Protein AF-A0AAD7KDV5-F1 (afdb_monomer_lite)

Organism: NCBI:txid230809

pLDDT: mean 70.4, std 17.59, range [39.16, 98.12]

Foldseek 3Di:
DDPVVVVVVDDDDDDDDDDDDDDDDDDDDDDDDDDDDDDDDDDDDPDDPDDDDDDDPVPDDDPDDDDDDDDDDDDDDPDPDPVVVVVVVVPPDDADAPPVGHGDDDCVRVVNPVVVPDPPPPPPPPVVVVVVVVVVVVVVVVVVCVVVVVVVVVVVVVVVVVVVVVVVVVVVVD

InterPro domains:
  IPR013885 Protein of unknown function DUF1764, eukaryotic [PF08576] (26-124)
  IPR013885 Protein of unknown function DUF1764, eukaryotic [PTHR34066] (2-124)

Secondary structure (DSSP, 8-state):
--THHHHHH-PPP---------------------------------PPPPPP----GGGSPPP-PPPPPP----------HHHHHHHGGGT-SPPPBPTT--B---HHHHT--TT-S-----HHHHHHHHHHHHHHHHHHHHHHHHHHHHHHHHHHHHHHHHHHHHHHHHHTT-

Structure (mmCIF, N/CA/C/O backbone):
data_AF-A0AAD7KDV5-F1
#
_entry.id   AF-A0AAD7KDV5-F1
#
loop_
_atom_site.group_PDB
_atom_site.id
_atom_site.type_symbol
_atom_site.label_atom_id
_atom_site.label_alt_id
_atom_site.label_comp_id
_atom_site.label_asym_id
_atom_site.label_entity_id
_atom_site.label_seq_id
_atom_site.pdbx_PDB_ins_code
_atom_site.Cartn_x
_atom_site.Cartn_y
_atom_site.Cartn_z
_atom_site.occupancy
_atom_site.B_iso_or_equiv
_atom_site.auth_seq_id
_atom_site.auth_comp_id
_atom_site.auth_asym_id
_atom_site.auth_atom_id
_atom_site.pdbx_PDB_model_num
ATOM 1 N N . MET A 1 1 ? 52.406 -28.914 -7.020 1.00 49.47 1 MET A N 1
ATOM 2 C CA . MET A 1 1 ? 50.990 -29.250 -6.766 1.00 49.47 1 MET A CA 1
ATOM 3 C C . MET A 1 1 ? 50.338 -28.005 -6.204 1.00 49.47 1 MET A C 1
ATOM 5 O O . MET A 1 1 ? 50.910 -27.404 -5.304 1.00 49.47 1 MET A O 1
ATOM 9 N N . SER A 1 2 ? 49.278 -27.546 -6.858 1.00 70.88 2 SER A N 1
ATOM 10 C CA . SER A 1 2 ? 48.773 -26.171 -6.791 1.00 70.88 2 SER A CA 1
ATOM 11 C C . SER A 1 2 ? 47.667 -26.034 -5.744 1.00 70.88 2 SER A C 1
ATOM 13 O O . SER A 1 2 ? 46.819 -26.910 -5.635 1.00 70.88 2 SER A O 1
ATOM 15 N N . GLU A 1 3 ? 47.639 -24.897 -5.052 1.00 73.19 3 GLU A N 1
ATOM 16 C CA . GLU A 1 3 ? 46.651 -24.441 -4.050 1.00 73.19 3 GLU A CA 1
ATOM 17 C C . GLU A 1 3 ? 45.168 -24.671 -4.418 1.00 73.19 3 GLU A C 1
ATOM 19 O O . GLU A 1 3 ? 44.312 -24.814 -3.550 1.00 73.19 3 GLU A O 1
ATOM 24 N N . ILE A 1 4 ? 44.868 -24.776 -5.714 1.00 76.75 4 ILE A N 1
ATOM 25 C CA . ILE A 1 4 ? 43.526 -24.990 -6.267 1.00 76.75 4 ILE A CA 1
ATOM 26 C C . ILE A 1 4 ? 42.909 -26.329 -5.830 1.00 76.75 4 ILE A C 1
ATOM 28 O O . ILE A 1 4 ? 41.696 -26.387 -5.627 1.00 76.75 4 ILE A O 1
ATOM 32 N N . ASP A 1 5 ? 43.704 -27.383 -5.618 1.00 79.19 5 ASP A N 1
ATOM 33 C CA . ASP A 1 5 ? 43.164 -28.689 -5.199 1.00 79.19 5 ASP A CA 1
ATOM 34 C C . ASP A 1 5 ? 42.641 -28.691 -3.748 1.00 79.19 5 ASP A C 1
ATOM 36 O O . ASP A 1 5 ? 41.773 -29.493 -3.395 1.00 79.19 5 ASP A O 1
ATOM 40 N N . ASP A 1 6 ? 43.094 -27.756 -2.908 1.00 78.62 6 ASP A N 1
ATOM 41 C CA . ASP A 1 6 ? 42.731 -27.702 -1.486 1.00 78.62 6 ASP A CA 1
ATOM 42 C C . ASP A 1 6 ? 41.313 -27.128 -1.265 1.00 78.62 6 ASP A C 1
ATOM 44 O O . ASP A 1 6 ? 40.660 -27.401 -0.252 1.00 78.62 6 ASP A O 1
ATOM 48 N N . ILE A 1 7 ? 40.799 -26.376 -2.248 1.00 77.81 7 ILE A N 1
ATOM 49 C CA . ILE A 1 7 ? 39.444 -25.798 -2.249 1.00 77.81 7 ILE A CA 1
ATOM 50 C C . ILE A 1 7 ? 38.398 -26.879 -2.549 1.00 77.81 7 ILE A C 1
ATOM 52 O O . ILE A 1 7 ? 37.335 -26.908 -1.929 1.00 77.81 7 ILE A O 1
ATOM 56 N N . PHE A 1 8 ? 38.702 -27.804 -3.463 1.00 73.75 8 PHE A N 1
ATOM 57 C CA . PHE A 1 8 ? 37.776 -28.877 -3.839 1.00 73.75 8 PHE A CA 1
ATOM 58 C C . PHE A 1 8 ? 37.785 -30.049 -2.853 1.00 73.75 8 PHE A C 1
ATOM 60 O O . PHE A 1 8 ? 36.777 -30.750 -2.725 1.00 73.75 8 PHE A O 1
ATOM 67 N N . ALA A 1 9 ? 38.883 -30.239 -2.116 1.00 79.19 9 ALA A N 1
ATOM 68 C CA . ALA A 1 9 ? 38.966 -31.235 -1.051 1.00 79.19 9 ALA A CA 1
ATOM 69 C C . ALA A 1 9 ? 38.194 -30.822 0.219 1.00 79.19 9 ALA A C 1
ATOM 71 O O . ALA A 1 9 ? 37.674 -31.681 0.937 1.00 79.19 9 ALA A O 1
ATOM 72 N N . LYS A 1 10 ? 38.055 -29.517 0.493 1.00 73.56 10 LYS A N 1
ATOM 73 C CA . LYS A 1 10 ? 37.341 -29.005 1.675 1.00 73.56 10 LYS A CA 1
ATOM 74 C C . LYS A 1 10 ? 35.843 -28.861 1.398 1.00 73.56 10 LYS A C 1
ATOM 76 O O . LYS A 1 10 ? 35.308 -27.764 1.268 1.00 73.56 10 LYS A O 1
ATOM 81 N N . ARG A 1 11 ? 35.129 -29.991 1.354 1.00 69.25 11 ARG A N 1
ATOM 82 C CA . ARG A 1 11 ? 33.663 -29.986 1.503 1.00 69.25 11 ARG A CA 1
ATOM 83 C C . ARG A 1 11 ? 33.295 -29.576 2.939 1.00 69.25 11 ARG A C 1
ATOM 85 O O . ARG A 1 11 ? 33.783 -30.219 3.867 1.00 69.25 11 ARG A O 1
ATOM 92 N N . PRO A 1 12 ? 32.413 -28.582 3.160 1.00 60.91 12 PRO A N 1
ATOM 93 C CA . PRO A 1 12 ? 31.850 -28.341 4.483 1.00 60.91 12 PRO A CA 1
ATOM 94 C C . PRO A 1 12 ? 30.976 -29.535 4.883 1.00 60.91 12 PRO A C 1
ATOM 96 O O . PRO A 1 12 ? 30.023 -29.899 4.191 1.00 60.91 12 PRO A O 1
ATOM 99 N N . VAL A 1 13 ? 31.345 -30.177 5.989 1.00 55.16 13 VAL A N 1
ATOM 100 C CA . VAL A 1 13 ? 30.625 -31.301 6.588 1.00 55.16 13 VAL A CA 1
ATOM 101 C C . VAL A 1 13 ? 29.702 -30.761 7.684 1.00 55.16 13 VAL A C 1
ATOM 103 O O . VAL A 1 13 ? 30.160 -30.038 8.562 1.00 55.16 13 VAL A O 1
ATOM 106 N N . ALA A 1 14 ? 28.439 -31.204 7.635 1.00 50.84 14 ALA A N 1
ATOM 107 C CA . ALA A 1 14 ? 27.340 -31.035 8.598 1.00 50.84 14 ALA A CA 1
ATOM 108 C C . ALA A 1 14 ? 26.650 -29.650 8.603 1.00 50.84 14 ALA A C 1
ATOM 110 O O . ALA A 1 14 ? 27.285 -28.620 8.765 1.00 50.84 14 ALA A O 1
ATOM 111 N N . SER A 1 15 ? 25.326 -29.563 8.438 1.00 50.53 15 SER A N 1
ATOM 112 C CA . SER A 1 15 ? 24.314 -30.370 9.132 1.00 50.53 15 SER A CA 1
ATOM 113 C C . SER A 1 15 ? 23.176 -30.925 8.255 1.00 50.53 15 SER A C 1
ATOM 115 O O . SER A 1 15 ? 22.774 -30.384 7.229 1.00 50.53 15 SER A O 1
ATOM 117 N N . THR A 1 16 ? 22.684 -32.071 8.717 1.00 50.94 16 THR A N 1
ATOM 118 C CA . THR A 1 16 ? 21.742 -33.019 8.113 1.00 50.94 16 THR A CA 1
ATOM 119 C C . THR A 1 16 ? 20.311 -32.793 8.619 1.00 50.94 16 THR A C 1
ATOM 121 O O . THR A 1 16 ? 20.141 -32.554 9.811 1.00 50.94 16 THR A O 1
ATOM 124 N N . SER A 1 17 ? 19.292 -32.951 7.759 1.00 48.03 17 SER A N 1
ATOM 125 C CA . SER A 1 17 ? 17.990 -33.649 7.991 1.00 48.03 17 SER A CA 1
ATOM 126 C C . SER A 1 17 ? 16.980 -33.230 6.897 1.00 48.03 17 SER A C 1
ATOM 128 O O . SER A 1 17 ? 16.556 -32.087 6.849 1.00 48.03 17 SER A O 1
ATOM 130 N N . ALA A 1 18 ? 16.768 -33.984 5.811 1.00 50.12 18 ALA A N 1
ATOM 131 C CA . ALA A 1 18 ? 16.052 -35.263 5.647 1.00 50.12 18 ALA A CA 1
ATOM 132 C C . ALA A 1 18 ? 14.510 -35.169 5.757 1.00 50.12 18 ALA A C 1
ATOM 134 O O . ALA A 1 18 ? 14.008 -34.681 6.761 1.00 50.12 18 ALA A O 1
ATOM 135 N N . ILE A 1 19 ? 13.815 -35.718 4.735 1.00 49.16 19 ILE A N 1
ATOM 136 C CA . ILE A 1 19 ? 12.502 -36.435 4.684 1.00 49.16 19 ILE A CA 1
ATOM 137 C C . ILE A 1 19 ? 11.764 -36.081 3.358 1.00 49.16 19 ILE A C 1
ATOM 139 O O . ILE A 1 19 ? 11.200 -35.005 3.234 1.00 49.16 19 ILE A O 1
ATOM 143 N N . VAL A 1 20 ? 12.011 -36.801 2.246 1.00 57.03 20 VAL A N 1
ATOM 144 C CA . VAL A 1 20 ? 11.277 -37.966 1.652 1.00 57.03 20 VAL A CA 1
ATOM 145 C C . VAL A 1 20 ? 10.085 -37.586 0.719 1.00 57.03 20 VAL A C 1
ATOM 147 O O . VAL A 1 20 ? 9.283 -36.732 1.080 1.00 57.03 20 VAL A O 1
ATOM 150 N N . PRO A 1 21 ? 9.943 -38.215 -0.480 1.00 65.12 21 PRO A N 1
ATOM 151 C CA . PRO A 1 21 ? 9.002 -37.830 -1.550 1.00 65.12 21 PRO A CA 1
ATOM 152 C C . PRO A 1 21 ? 7.688 -38.649 -1.576 1.00 65.12 21 PRO A C 1
ATOM 154 O O . PRO A 1 21 ? 7.681 -39.809 -1.163 1.00 65.12 21 PRO A O 1
ATOM 157 N N . LEU A 1 22 ? 6.589 -38.117 -2.155 1.00 46.72 22 LEU A N 1
ATOM 158 C CA . LEU A 1 22 ? 5.382 -38.922 -2.443 1.00 46.72 22 LEU A CA 1
ATOM 159 C C . LEU A 1 22 ? 4.479 -38.431 -3.614 1.00 46.72 22 LEU A C 1
ATOM 161 O O . LEU A 1 22 ? 3.887 -37.362 -3.577 1.00 46.72 22 LEU A O 1
ATOM 165 N N . LYS A 1 23 ? 4.381 -39.303 -4.633 1.00 44.72 23 LYS A N 1
ATOM 166 C CA . LYS A 1 23 ? 3.304 -39.652 -5.603 1.00 44.72 23 LYS A CA 1
ATOM 167 C C . LYS A 1 23 ? 2.130 -38.698 -5.959 1.00 44.72 23 LYS A C 1
ATOM 169 O O . LYS A 1 23 ? 1.254 -38.422 -5.155 1.00 44.72 23 LYS A O 1
ATOM 174 N N . LYS A 1 24 ? 1.990 -38.496 -7.285 1.00 48.41 24 LYS A N 1
ATOM 175 C CA . LYS A 1 24 ? 0.848 -38.818 -8.196 1.00 48.41 24 LYS A CA 1
ATOM 176 C C . LYS A 1 24 ? -0.596 -38.738 -7.647 1.00 48.41 24 LYS A C 1
ATOM 178 O O . LYS A 1 24 ? -1.023 -39.650 -6.944 1.00 48.41 24 LYS A O 1
ATOM 183 N N . LYS A 1 25 ? -1.425 -37.834 -8.205 1.00 47.25 25 LYS A N 1
ATOM 184 C CA . LYS A 1 25 ? -2.860 -38.094 -8.477 1.00 47.25 25 LYS A CA 1
ATOM 185 C C . LYS A 1 25 ? -3.417 -37.213 -9.608 1.00 47.25 25 LYS A C 1
ATOM 187 O O . LYS A 1 25 ? -2.898 -36.151 -9.913 1.00 47.25 25 LYS A O 1
ATOM 192 N N . GLN A 1 26 ? -4.437 -37.755 -10.259 1.00 50.69 26 GLN A N 1
ATOM 193 C CA . GLN A 1 26 ? -4.976 -37.507 -11.594 1.00 50.69 26 GLN A CA 1
ATOM 194 C C . GLN A 1 26 ? -6.426 -36.975 -11.489 1.00 50.69 26 GLN A C 1
ATOM 196 O O . GLN A 1 26 ? -7.107 -37.368 -10.543 1.00 50.69 26 GLN A O 1
ATOM 201 N N . ARG A 1 27 ? -6.905 -36.271 -12.539 1.00 49.03 27 ARG A N 1
ATOM 202 C CA . ARG A 1 27 ? -8.328 -36.001 -12.920 1.00 49.03 27 ARG A CA 1
ATOM 203 C C . ARG A 1 27 ? -9.110 -35.018 -12.002 1.00 49.03 27 ARG A C 1
ATOM 205 O O . ARG A 1 27 ? -8.791 -34.913 -10.834 1.00 49.03 27 ARG A O 1
ATOM 212 N N . THR A 1 28 ? -10.112 -34.235 -12.432 1.00 40.38 28 THR A N 1
ATOM 213 C CA . THR A 1 28 ? -10.985 -34.256 -13.626 1.00 40.38 28 THR A CA 1
ATOM 214 C C . THR A 1 28 ? -11.644 -32.881 -13.855 1.00 40.38 28 THR A C 1
ATOM 216 O O . THR A 1 28 ? -11.796 -32.088 -12.938 1.00 40.38 28 THR A O 1
ATOM 219 N N . LYS A 1 29 ? -12.056 -32.680 -15.108 1.00 55.56 29 LYS A N 1
ATOM 220 C CA . LYS A 1 29 ? -13.016 -31.728 -15.692 1.00 55.56 29 LYS A CA 1
ATOM 221 C C . LYS A 1 29 ? -14.344 -31.634 -14.928 1.00 55.56 29 LYS A C 1
ATOM 223 O O . LYS A 1 29 ? -14.910 -32.686 -14.670 1.00 55.56 29 LYS A O 1
ATOM 228 N N . ASP A 1 30 ? -14.892 -30.424 -14.782 1.00 45.16 30 ASP A N 1
ATOM 229 C CA . ASP A 1 30 ? -16.342 -30.218 -14.679 1.00 45.16 30 ASP A CA 1
ATOM 230 C C . ASP A 1 30 ? -16.804 -28.946 -15.405 1.00 45.16 30 ASP A C 1
ATOM 232 O O . ASP A 1 30 ? -16.248 -27.858 -15.259 1.00 45.16 30 ASP A O 1
ATOM 236 N N . LYS A 1 31 ? -17.820 -29.141 -16.252 1.00 53.19 31 LYS A N 1
ATOM 237 C CA . LYS A 1 31 ? -18.644 -28.115 -16.896 1.00 53.19 31 LYS A CA 1
ATOM 238 C C . LYS A 1 31 ? -19.839 -27.857 -15.980 1.00 53.19 31 LYS A C 1
ATOM 240 O O . LYS A 1 31 ? -20.515 -28.818 -15.632 1.00 53.19 31 LYS A O 1
ATOM 245 N N . HIS A 1 32 ? -20.193 -26.597 -15.734 1.00 39.16 32 HIS A N 1
ATOM 246 C CA . HIS A 1 32 ? -21.566 -26.260 -15.356 1.00 39.16 32 HIS A CA 1
ATOM 247 C C . HIS A 1 32 ? -21.960 -24.845 -15.816 1.00 39.16 32 HIS A C 1
ATOM 249 O O . HIS A 1 32 ? -21.455 -23.841 -15.327 1.00 39.16 32 HIS A O 1
ATOM 255 N N . VAL A 1 33 ? -22.867 -24.817 -16.790 1.00 47.06 33 VAL A N 1
ATOM 256 C CA . VAL A 1 33 ? -23.846 -23.763 -17.123 1.00 47.06 33 VAL A CA 1
ATOM 257 C C . VAL A 1 33 ? -25.178 -24.408 -16.719 1.00 47.06 33 VAL A C 1
ATOM 259 O O . VAL A 1 33 ? -25.325 -25.583 -17.072 1.00 47.06 33 VAL A O 1
ATOM 262 N N . PRO A 1 34 ? -26.099 -23.781 -15.954 1.00 52.56 34 PRO A N 1
ATOM 263 C CA . PRO A 1 34 ? -27.015 -22.723 -16.438 1.00 52.56 34 PRO A CA 1
ATOM 264 C C . PRO A 1 34 ? -27.446 -21.787 -15.264 1.00 52.56 34 PRO A C 1
ATOM 266 O O . PRO A 1 34 ? -26.820 -21.836 -14.215 1.00 52.56 34 PRO A O 1
ATOM 269 N N . GLU A 1 35 ? -28.432 -20.888 -15.254 1.00 41.75 35 GLU A N 1
ATOM 270 C CA . GLU A 1 35 ? -29.359 -20.287 -16.206 1.00 41.75 35 GLU A CA 1
ATOM 2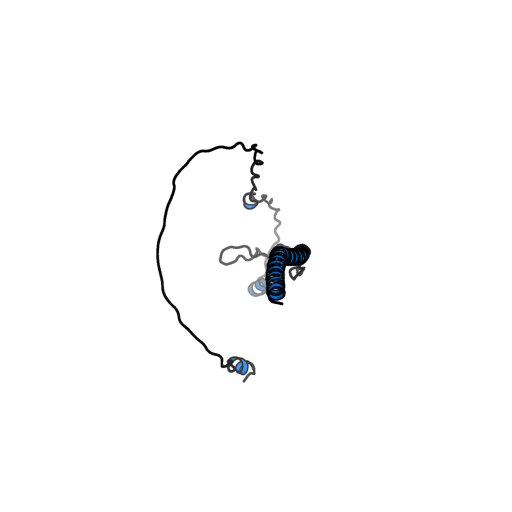71 C C . GLU A 1 35 ? -29.814 -18.938 -15.606 1.00 41.75 35 GLU A C 1
ATOM 273 O O . GLU A 1 35 ? -29.836 -18.722 -14.398 1.00 41.75 35 GLU A O 1
ATOM 278 N N . LYS A 1 36 ? -30.194 -18.052 -16.515 1.00 49.94 36 LYS A N 1
ATOM 279 C CA . LYS A 1 36 ? -31.033 -16.854 -16.420 1.00 49.94 36 LYS A CA 1
ATOM 280 C C . LYS A 1 36 ? -32.133 -16.860 -15.331 1.00 49.94 36 LYS A C 1
ATOM 282 O O . LYS A 1 36 ? -33.044 -17.676 -15.384 1.00 49.94 36 LYS A O 1
ATOM 287 N N . SER A 1 37 ? -32.190 -15.806 -14.511 1.00 41.41 37 SER A N 1
ATOM 288 C CA . SER A 1 37 ? -33.457 -15.299 -13.955 1.00 41.41 37 SER A CA 1
ATOM 289 C C . SER A 1 37 ? -33.415 -13.782 -13.774 1.00 41.41 37 SER A C 1
ATOM 291 O O . SER A 1 37 ? -32.453 -13.218 -13.260 1.00 41.41 37 SER A O 1
ATOM 293 N N . ALA A 1 38 ? -34.465 -13.135 -14.267 1.00 51.12 38 ALA A N 1
ATOM 294 C CA . ALA A 1 38 ? -34.633 -11.698 -14.370 1.00 51.12 38 ALA A CA 1
ATOM 295 C C . ALA A 1 38 ? -35.041 -11.045 -13.041 1.00 51.12 38 ALA A C 1
ATOM 297 O O . ALA A 1 38 ? -35.962 -11.517 -12.387 1.00 51.12 38 ALA A O 1
ATOM 298 N N . SER A 1 39 ? -34.458 -9.885 -12.738 1.00 43.16 39 SER A N 1
ATOM 299 C CA . SER A 1 39 ? -35.148 -8.780 -12.060 1.00 43.16 39 SER A CA 1
ATOM 300 C C . SER A 1 39 ? -34.320 -7.503 -12.216 1.00 43.16 39 SER A C 1
ATOM 302 O O . SER A 1 39 ? -33.174 -7.440 -11.772 1.00 43.16 39 SER A O 1
ATOM 304 N N . ALA A 1 40 ? -34.895 -6.501 -12.879 1.00 54.56 40 ALA A N 1
ATOM 305 C CA . ALA A 1 40 ? -34.334 -5.157 -12.987 1.00 54.56 40 ALA A CA 1
ATOM 306 C C . ALA A 1 40 ? -34.139 -4.525 -11.594 1.00 54.56 40 ALA A C 1
ATOM 308 O O . ALA A 1 40 ? -34.906 -4.813 -10.674 1.00 54.56 40 ALA A O 1
ATOM 309 N N . PRO A 1 41 ? -33.165 -3.613 -11.450 1.00 47.03 41 PRO A N 1
ATOM 310 C CA . PRO A 1 41 ? -33.585 -2.218 -11.373 1.00 47.03 41 PRO A CA 1
ATOM 311 C C . PRO A 1 41 ? -32.704 -1.269 -12.196 1.00 47.03 41 PRO A C 1
ATOM 313 O O . PRO A 1 41 ? -31.561 -1.554 -12.546 1.00 47.03 41 PRO A O 1
ATOM 316 N N . ALA A 1 42 ? -33.305 -0.131 -12.534 1.00 57.06 42 ALA A N 1
ATOM 317 C CA . ALA A 1 42 ? -32.770 0.940 -13.358 1.00 57.06 42 ALA A CA 1
ATOM 318 C C . ALA A 1 42 ? -31.343 1.364 -12.964 1.00 57.06 42 ALA A C 1
ATOM 320 O O . ALA A 1 42 ? -31.106 1.839 -11.857 1.00 57.06 42 ALA A O 1
ATOM 321 N N . ALA A 1 43 ? -30.411 1.268 -13.913 1.00 55.72 43 ALA A N 1
ATOM 322 C CA . ALA A 1 43 ? -29.095 1.883 -13.815 1.00 55.72 43 ALA A CA 1
ATOM 323 C C . ALA A 1 43 ? -28.862 2.735 -15.063 1.00 55.72 43 ALA A C 1
ATOM 325 O O . ALA A 1 43 ? -28.906 2.250 -16.195 1.00 55.72 43 ALA A O 1
ATOM 326 N N . SER A 1 44 ? -28.647 4.028 -14.842 1.00 63.25 44 SER A N 1
ATOM 327 C CA . SER A 1 44 ? -28.282 5.012 -15.853 1.00 63.25 44 SER A CA 1
ATOM 328 C C . SER A 1 44 ? -27.050 4.538 -16.630 1.00 63.25 44 SER A C 1
ATOM 330 O O . SER A 1 44 ? -25.929 4.491 -16.123 1.00 63.25 44 SER A O 1
ATOM 332 N N . SER A 1 45 ? -27.260 4.150 -17.887 1.00 59.31 45 SER A N 1
ATOM 333 C CA . SER A 1 45 ? -26.206 3.618 -18.742 1.00 59.31 45 SER A CA 1
ATOM 334 C C . SER A 1 45 ? -25.261 4.741 -19.181 1.00 59.31 45 SER A C 1
ATOM 336 O O . SER A 1 45 ? -25.446 5.353 -20.236 1.00 59.31 45 SER A O 1
ATOM 338 N N . LYS A 1 46 ? -24.209 5.000 -18.400 1.00 68.31 46 LYS A N 1
ATOM 339 C CA . LYS A 1 46 ? -22.989 5.604 -18.947 1.00 68.31 46 LYS A CA 1
ATOM 340 C C . LYS A 1 46 ? -22.410 4.604 -19.949 1.00 68.31 46 LYS A C 1
ATOM 342 O O . LYS A 1 46 ? -21.878 3.565 -19.563 1.00 68.31 46 LYS A O 1
ATOM 347 N N . LYS A 1 47 ? -22.601 4.887 -21.242 1.00 73.81 47 LYS A N 1
ATOM 348 C CA . LYS A 1 47 ? -22.016 4.117 -22.347 1.00 73.81 47 LYS A CA 1
ATOM 349 C C . LYS A 1 47 ? -20.505 4.036 -22.121 1.00 73.81 47 LYS A C 1
ATOM 351 O O . LYS A 1 47 ? -19.865 5.058 -21.885 1.00 73.81 47 LYS A O 1
ATOM 356 N N . ARG A 1 48 ? -19.956 2.819 -22.146 1.00 76.62 48 ARG A N 1
ATOM 357 C CA . ARG A 1 48 ? -18.507 2.602 -22.074 1.00 76.62 48 ARG A CA 1
ATOM 358 C C . ARG A 1 48 ? -17.852 3.277 -23.290 1.00 76.62 48 ARG A C 1
ATOM 360 O O . ARG A 1 48 ? -18.450 3.223 -24.368 1.00 76.62 48 ARG A O 1
ATOM 367 N N . PRO A 1 49 ? -16.681 3.917 -23.138 1.00 81.00 49 PRO A N 1
ATOM 368 C CA . PRO A 1 49 ? -15.930 4.421 -24.283 1.00 81.00 49 PRO A CA 1
ATOM 369 C C . PRO A 1 49 ? -15.619 3.271 -25.249 1.00 81.00 49 PRO A C 1
ATOM 371 O O . PRO A 1 49 ? -15.490 2.116 -24.833 1.00 81.00 49 PRO A O 1
ATOM 374 N N . ALA A 1 50 ? -15.563 3.587 -26.544 1.00 83.88 50 ALA A N 1
ATOM 375 C CA . ALA A 1 50 ? -15.248 2.606 -27.573 1.00 83.88 50 ALA A CA 1
ATOM 376 C C . ALA A 1 50 ? -13.846 2.017 -27.326 1.00 83.88 50 ALA A C 1
ATOM 378 O O . ALA A 1 50 ? -12.953 2.750 -26.899 1.00 83.88 50 ALA A O 1
ATOM 379 N N . PRO A 1 51 ? -13.646 0.710 -27.561 1.00 84.81 51 PRO A N 1
ATOM 380 C CA . PRO A 1 51 ? -12.359 0.070 -27.336 1.00 84.81 51 PRO A CA 1
ATOM 381 C C . PRO A 1 51 ? -11.298 0.643 -28.281 1.00 84.81 51 PRO A C 1
ATOM 383 O O . PRO A 1 51 ? -11.478 0.665 -29.499 1.00 84.81 51 PRO A O 1
ATOM 386 N N . GLU A 1 52 ? -10.180 1.078 -27.710 1.00 84.19 52 GLU A N 1
ATOM 387 C CA . GLU A 1 52 ? -9.004 1.483 -28.473 1.00 84.19 52 GLU A CA 1
ATOM 388 C C . GLU A 1 52 ? -8.311 0.233 -29.023 1.00 84.19 52 GLU A C 1
ATOM 390 O O . GLU A 1 52 ? -7.967 -0.693 -28.287 1.00 84.19 52 GLU A O 1
ATOM 395 N N . THR A 1 53 ? -8.138 0.184 -30.342 1.00 85.69 53 THR A N 1
ATOM 396 C CA . THR A 1 53 ? -7.404 -0.900 -30.998 1.00 85.69 53 THR A CA 1
ATOM 397 C C . THR A 1 53 ? -5.930 -0.526 -31.033 1.00 85.69 53 THR A C 1
ATOM 399 O O . THR A 1 53 ? -5.520 0.345 -31.798 1.00 85.69 53 THR A O 1
ATOM 402 N N . ILE A 1 54 ? -5.135 -1.183 -30.191 1.00 80.06 54 ILE A N 1
ATOM 403 C CA . ILE A 1 54 ? -3.678 -1.060 -30.199 1.00 80.06 54 ILE A CA 1
ATOM 404 C C . ILE A 1 54 ? -3.161 -1.873 -31.388 1.00 80.06 54 ILE A C 1
ATOM 406 O O . ILE A 1 54 ? -3.253 -3.099 -31.400 1.00 80.06 54 ILE A O 1
ATOM 410 N N . LEU A 1 55 ? -2.655 -1.182 -32.408 1.00 80.00 55 LEU A N 1
ATOM 411 C CA . LEU A 1 55 ? -1.985 -1.820 -33.537 1.00 80.00 55 LEU A CA 1
ATOM 412 C C . LEU A 1 55 ? -0.584 -2.255 -33.105 1.00 80.00 55 LEU A C 1
ATOM 414 O O . LEU A 1 55 ? 0.217 -1.432 -32.662 1.00 80.00 55 LEU A O 1
ATOM 418 N N . ASP A 1 56 ? -0.300 -3.549 -33.244 1.00 80.06 56 ASP A N 1
ATOM 419 C CA . ASP A 1 56 ? 1.003 -4.122 -32.926 1.00 80.06 56 ASP A CA 1
ATOM 420 C C . ASP A 1 56 ? 2.063 -3.607 -33.923 1.00 80.06 56 ASP A C 1
ATOM 422 O O . ASP A 1 56 ? 1.921 -3.832 -35.135 1.00 80.06 56 ASP A O 1
ATOM 426 N N . PRO A 1 57 ? 3.134 -2.937 -33.454 1.00 77.50 57 PRO A N 1
ATOM 427 C CA . PRO A 1 57 ? 4.218 -2.456 -34.308 1.00 77.50 57 PRO A CA 1
ATOM 428 C C . PRO A 1 57 ? 4.908 -3.558 -35.133 1.00 77.50 57 PRO A C 1
ATOM 430 O O . PRO A 1 57 ? 5.568 -3.227 -36.121 1.00 77.50 57 PRO A O 1
ATOM 433 N N . SER A 1 58 ? 4.722 -4.842 -34.803 1.00 76.12 58 SER A N 1
ATOM 434 C CA . SER A 1 58 ? 5.215 -5.983 -35.591 1.00 76.12 58 SER A CA 1
ATOM 435 C C . SER A 1 58 ? 4.574 -6.110 -36.984 1.00 76.12 58 SER A C 1
ATOM 437 O O . SER A 1 58 ? 5.179 -6.676 -37.894 1.00 76.12 58 SER A O 1
ATOM 439 N N . THR A 1 59 ? 3.380 -5.540 -37.192 1.00 69.50 59 THR A N 1
ATOM 440 C CA . THR A 1 59 ? 2.676 -5.579 -38.491 1.00 69.50 59 THR A CA 1
ATOM 441 C C . THR A 1 59 ? 3.134 -4.506 -39.475 1.00 69.50 59 THR A C 1
ATOM 443 O O . THR A 1 59 ? 2.663 -4.472 -40.614 1.00 69.50 59 THR A O 1
ATOM 446 N N . ARG A 1 60 ? 4.067 -3.627 -39.082 1.00 72.56 60 ARG A N 1
ATOM 447 C CA . ARG A 1 60 ? 4.575 -2.570 -39.959 1.00 72.56 60 ARG A CA 1
ATOM 448 C C . ARG A 1 60 ? 5.643 -3.148 -40.902 1.00 72.56 60 ARG A C 1
ATOM 450 O O . ARG A 1 60 ? 6.731 -3.485 -40.436 1.00 72.56 60 ARG A O 1
ATOM 457 N N . PRO A 1 61 ? 5.387 -3.255 -42.222 1.00 73.69 61 PRO A N 1
ATOM 458 C CA . PRO A 1 61 ? 6.391 -3.769 -43.146 1.00 73.69 61 PRO A CA 1
ATOM 459 C C . PRO A 1 61 ? 7.616 -2.836 -43.166 1.00 73.69 61 PRO A C 1
ATOM 461 O O . PRO A 1 61 ? 7.453 -1.609 -43.149 1.00 73.69 61 PRO A O 1
ATOM 464 N N . PRO A 1 62 ? 8.845 -3.385 -43.185 1.00 74.31 62 PRO A N 1
ATOM 465 C CA . PRO A 1 62 ? 10.057 -2.580 -43.136 1.00 74.31 62 PRO A CA 1
ATOM 466 C C . PRO A 1 62 ? 10.185 -1.706 -44.395 1.00 74.31 62 PRO A C 1
ATOM 468 O O . PRO A 1 62 ? 9.862 -2.158 -45.498 1.00 74.31 62 PRO A O 1
ATOM 471 N N . PRO A 1 63 ? 10.688 -0.462 -44.271 1.00 70.50 63 PRO A N 1
ATOM 472 C CA . PRO A 1 63 ? 10.906 0.399 -45.425 1.00 70.50 63 PRO A CA 1
ATOM 473 C C . PRO A 1 63 ? 11.971 -0.214 -46.345 1.00 70.50 63 PRO A C 1
ATOM 475 O O . PRO A 1 63 ? 13.095 -0.495 -45.922 1.00 70.50 63 PRO A O 1
ATOM 478 N N . GLN A 1 64 ? 11.617 -0.413 -47.617 1.00 65.81 64 GLN A N 1
ATOM 479 C CA . GLN A 1 64 ? 12.526 -0.908 -48.650 1.00 65.81 64 GLN A CA 1
ATOM 480 C C . GLN A 1 64 ? 13.704 0.064 -48.825 1.00 65.81 64 GLN A C 1
ATOM 482 O O . GLN A 1 64 ? 13.544 1.198 -49.282 1.00 65.81 64 GLN A O 1
ATOM 487 N N . LYS A 1 65 ? 14.908 -0.378 -48.443 1.00 63.62 65 LYS A N 1
ATOM 488 C CA . LYS A 1 65 ? 16.156 0.370 -48.644 1.00 63.62 65 LYS A CA 1
ATOM 489 C C . LYS A 1 65 ? 16.548 0.324 -50.125 1.00 63.62 65 LYS A C 1
ATOM 491 O O . LYS A 1 65 ? 16.668 -0.751 -50.702 1.00 63.62 65 LYS A O 1
ATOM 496 N N . LYS A 1 66 ? 16.774 1.496 -50.726 1.00 62.41 66 LYS A N 1
ATOM 497 C CA . LYS A 1 66 ? 17.309 1.645 -52.089 1.00 62.41 66 LYS A CA 1
ATOM 498 C C . LYS A 1 66 ? 18.780 1.206 -52.124 1.00 62.41 66 LYS A C 1
ATOM 500 O O . LYS A 1 66 ? 19.566 1.633 -51.279 1.00 62.41 66 LYS A O 1
ATOM 505 N N . SER A 1 67 ? 19.139 0.367 -53.093 1.00 57.16 67 SER A N 1
ATOM 506 C CA . SER A 1 67 ? 20.500 -0.127 -53.336 1.00 57.16 67 SER A CA 1
ATOM 507 C C . SER A 1 67 ? 21.428 0.988 -53.829 1.00 57.16 67 SER A C 1
ATOM 509 O O . SER A 1 67 ? 21.060 1.768 -54.708 1.00 57.16 67 SER A O 1
ATOM 511 N N . LYS A 1 68 ? 22.639 1.060 -53.265 1.00 56.88 68 LYS A N 1
ATOM 512 C CA . LYS A 1 68 ? 23.690 2.006 -53.660 1.00 56.88 68 LYS A CA 1
ATOM 513 C C . LYS A 1 68 ? 24.588 1.361 -54.725 1.00 56.88 68 LYS A C 1
ATOM 515 O O . LYS A 1 68 ? 24.897 0.184 -54.631 1.00 56.88 68 LYS A O 1
ATOM 520 N N . VAL A 1 69 ? 24.947 2.164 -55.722 1.00 50.06 69 VAL A N 1
ATOM 521 C CA . VAL A 1 69 ? 25.750 1.849 -56.915 1.00 50.06 69 VAL A CA 1
ATOM 522 C C . VAL A 1 69 ? 27.169 1.381 -56.561 1.00 50.06 69 VAL A C 1
ATOM 524 O O . VAL A 1 69 ? 27.853 2.047 -55.782 1.00 50.06 69 VAL A O 1
ATOM 527 N N . ASP A 1 70 ? 27.608 0.288 -57.192 1.00 49.88 70 ASP A N 1
ATOM 528 C CA . ASP A 1 70 ? 28.961 -0.277 -57.113 1.00 49.88 70 ASP A CA 1
ATOM 529 C C . ASP A 1 70 ? 29.974 0.457 -58.014 1.00 49.88 70 ASP A C 1
ATOM 531 O O . ASP A 1 70 ? 29.664 0.865 -59.136 1.00 49.88 70 ASP A O 1
ATOM 535 N N . LYS A 1 71 ? 31.226 0.557 -57.548 1.00 55.66 71 LYS A N 1
ATOM 536 C CA . LYS A 1 71 ? 32.420 0.802 -58.379 1.00 55.66 71 LYS A CA 1
ATOM 537 C C . LYS A 1 71 ? 33.458 -0.298 -58.104 1.00 55.66 71 LYS A C 1
ATOM 539 O O . LYS A 1 71 ? 33.673 -0.604 -56.932 1.00 55.66 71 LYS A O 1
ATOM 544 N N . PRO A 1 72 ? 34.134 -0.861 -59.127 1.00 62.31 72 PRO A N 1
ATOM 545 C CA . PRO A 1 72 ? 35.094 -1.945 -58.936 1.00 62.31 72 PRO A CA 1
ATOM 546 C C . PRO A 1 72 ? 36.541 -1.437 -58.809 1.00 62.31 72 PRO A C 1
ATOM 548 O O . PRO A 1 72 ? 36.942 -0.508 -59.511 1.00 62.31 72 PRO A O 1
ATOM 551 N N . ALA A 1 73 ? 37.346 -2.098 -57.972 1.00 48.12 73 ALA A N 1
ATOM 552 C CA . ALA A 1 73 ? 38.801 -1.929 -57.921 1.00 48.12 73 ALA A CA 1
ATOM 553 C C . ALA A 1 73 ? 39.525 -3.294 -57.913 1.00 48.12 73 ALA A C 1
ATOM 555 O O . ALA A 1 73 ? 39.592 -3.995 -56.911 1.00 48.12 73 ALA A O 1
ATOM 556 N N . ILE A 1 74 ? 39.962 -3.667 -59.115 1.00 50.41 74 ILE A N 1
ATOM 557 C CA . ILE A 1 74 ? 41.223 -4.290 -59.563 1.00 50.41 74 ILE A CA 1
ATOM 558 C C . ILE A 1 74 ? 42.157 -4.973 -58.517 1.00 50.41 74 ILE A C 1
ATOM 560 O O . ILE A 1 74 ? 42.815 -4.313 -57.725 1.00 50.41 74 ILE A O 1
ATOM 564 N N . VAL A 1 75 ? 42.251 -6.308 -58.671 1.00 54.66 75 VAL A N 1
ATOM 565 C CA . VAL A 1 75 ? 43.425 -7.216 -58.858 1.00 54.66 75 VAL A CA 1
ATOM 566 C C . VAL A 1 75 ? 44.483 -7.477 -57.751 1.00 54.66 75 VAL A C 1
ATOM 568 O O . VAL A 1 75 ? 45.283 -6.627 -57.394 1.00 54.66 75 VAL A O 1
ATOM 571 N N . ALA A 1 76 ? 44.515 -8.776 -57.394 1.00 51.69 76 ALA A N 1
ATOM 572 C CA . ALA A 1 76 ? 45.599 -9.740 -57.097 1.00 51.69 76 ALA A CA 1
ATOM 573 C C . ALA A 1 76 ? 46.682 -9.509 -56.023 1.00 51.69 76 ALA A C 1
ATOM 575 O O . ALA A 1 76 ? 47.363 -8.496 -55.961 1.00 51.69 76 ALA A O 1
ATOM 576 N N . GLY A 1 77 ? 46.921 -10.592 -55.271 1.00 41.03 77 GLY A N 1
ATOM 577 C CA . GLY A 1 77 ? 48.079 -10.813 -54.405 1.00 41.03 77 GLY A CA 1
ATOM 578 C C . GLY A 1 77 ? 47.834 -12.021 -53.499 1.00 41.03 77 GLY A C 1
ATOM 579 O O . GLY A 1 77 ? 46.940 -11.995 -52.657 1.00 41.03 77 GLY A O 1
ATOM 580 N N . SER A 1 78 ? 48.549 -13.111 -53.749 1.00 53.84 78 SER A N 1
ATOM 581 C CA . SER A 1 78 ? 48.463 -14.408 -53.077 1.00 53.84 78 SER A CA 1
ATOM 582 C C . SER A 1 78 ? 49.187 -14.400 -51.726 1.00 53.84 78 SER A C 1
ATOM 584 O O . SER A 1 78 ? 50.408 -14.446 -51.714 1.00 53.84 78 SER A O 1
ATOM 586 N N . GLU A 1 79 ? 48.426 -14.351 -50.629 1.00 54.75 79 GLU A N 1
ATOM 587 C CA . GLU A 1 79 ? 48.780 -14.775 -49.254 1.00 54.75 79 GLU A CA 1
ATOM 588 C C . GLU A 1 79 ? 47.538 -14.517 -48.373 1.00 54.75 79 GLU A C 1
ATOM 590 O O . GLU A 1 79 ? 47.375 -13.460 -47.762 1.00 54.75 79 GLU A O 1
ATOM 595 N N . LYS A 1 80 ? 46.548 -15.416 -48.446 1.00 51.03 80 LYS A N 1
ATOM 596 C CA . LYS A 1 80 ? 45.167 -15.116 -48.021 1.00 51.03 80 LYS A CA 1
ATOM 597 C C . LYS A 1 80 ? 44.664 -15.817 -46.764 1.00 51.03 80 LYS A C 1
ATOM 599 O O . LYS A 1 80 ? 43.584 -15.460 -46.330 1.00 51.03 80 LYS A O 1
ATOM 604 N N . ASP A 1 81 ? 45.400 -16.730 -46.140 1.00 54.34 81 ASP A N 1
ATOM 605 C CA . ASP A 1 81 ? 44.783 -17.501 -45.048 1.00 54.34 81 ASP A CA 1
ATOM 606 C C . ASP A 1 81 ? 44.891 -16.793 -43.682 1.00 54.34 81 ASP A C 1
ATOM 608 O O . ASP A 1 81 ? 43.898 -16.599 -42.981 1.00 54.34 81 ASP A O 1
ATOM 612 N N . ASP A 1 82 ? 46.061 -16.244 -43.337 1.00 54.09 82 ASP A N 1
ATOM 613 C CA . ASP A 1 82 ? 46.236 -15.619 -42.016 1.00 54.09 82 ASP A CA 1
ATOM 614 C C . ASP A 1 82 ? 45.684 -14.190 -41.929 1.00 54.09 82 ASP A C 1
ATOM 616 O O . ASP A 1 82 ? 45.237 -13.746 -40.870 1.00 54.09 82 ASP A O 1
ATOM 620 N N . THR A 1 83 ? 45.642 -13.452 -43.042 1.00 50.06 83 THR A N 1
ATOM 621 C CA . THR A 1 83 ? 45.137 -12.067 -43.050 1.00 50.06 83 THR A CA 1
ATOM 622 C C . THR A 1 83 ? 43.610 -11.976 -43.118 1.00 50.06 83 THR A C 1
ATOM 624 O O . THR A 1 83 ? 43.045 -10.939 -42.757 1.00 50.06 83 THR A O 1
ATOM 627 N N . GLU A 1 84 ? 42.914 -13.047 -43.515 1.00 56.03 84 GLU A N 1
ATOM 628 C CA . GLU A 1 84 ? 41.445 -13.118 -43.500 1.00 56.03 84 GLU A CA 1
ATOM 629 C C . GLU A 1 84 ? 40.893 -13.220 -42.071 1.00 56.03 84 GLU A C 1
ATOM 631 O O . GLU A 1 84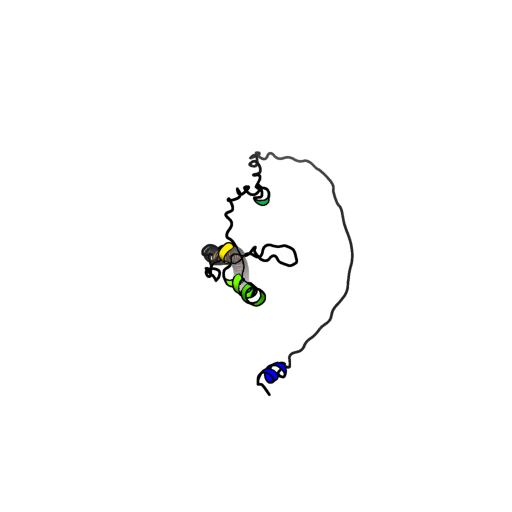 ? 39.876 -12.590 -41.761 1.00 56.03 84 GLU A O 1
ATOM 636 N N . ARG A 1 85 ? 41.618 -13.877 -41.155 1.00 59.47 85 ARG A N 1
ATOM 637 C CA . ARG A 1 85 ? 41.247 -13.959 -39.732 1.00 59.47 85 ARG A CA 1
ATOM 638 C C . ARG A 1 85 ? 41.276 -12.597 -39.029 1.00 59.47 85 ARG A C 1
ATOM 640 O O . ARG A 1 85 ? 40.437 -12.331 -38.172 1.00 59.47 85 ARG A O 1
ATOM 647 N N . PHE A 1 86 ? 42.201 -11.715 -39.417 1.00 52.69 86 PHE A N 1
ATOM 648 C CA . PHE A 1 86 ? 42.368 -10.386 -38.809 1.00 52.69 86 PHE A CA 1
ATOM 649 C C . PHE A 1 86 ? 41.613 -9.258 -39.533 1.00 52.69 86 PHE A C 1
ATOM 651 O O . PHE A 1 86 ? 41.484 -8.159 -38.987 1.00 52.69 86 PHE A O 1
ATOM 658 N N . LYS A 1 87 ? 41.057 -9.500 -40.730 1.00 55.44 87 LYS A N 1
ATOM 659 C CA . LYS A 1 87 ? 40.176 -8.529 -41.413 1.00 55.44 87 LYS A CA 1
ATOM 660 C C . LYS A 1 87 ? 38.817 -8.357 -40.725 1.00 55.44 87 LYS A C 1
ATOM 662 O O . LYS A 1 87 ? 38.190 -7.309 -40.876 1.00 55.44 87 LYS A O 1
ATOM 667 N N . ASP A 1 88 ? 38.403 -9.325 -39.913 1.00 53.09 88 ASP A N 1
ATOM 668 C CA . ASP A 1 88 ? 37.181 -9.260 -39.103 1.00 53.09 88 ASP A CA 1
ATOM 669 C C . ASP A 1 88 ? 37.274 -8.240 -37.945 1.00 53.09 88 ASP A C 1
ATOM 671 O O . ASP A 1 88 ? 36.272 -7.642 -37.553 1.00 53.09 88 ASP A O 1
ATOM 675 N N . SER A 1 89 ? 38.483 -7.903 -37.474 1.00 57.88 89 SER A N 1
ATOM 676 C CA . SER A 1 89 ? 38.672 -6.850 -36.456 1.00 57.88 89 SER A CA 1
ATOM 677 C C . SER A 1 89 ? 38.377 -5.430 -36.957 1.00 57.88 89 SER A C 1
ATOM 679 O O . SER A 1 89 ? 38.321 -4.508 -36.148 1.00 57.88 89 SER A O 1
ATOM 681 N N . ARG A 1 90 ? 38.168 -5.224 -38.267 1.00 64.25 90 ARG A N 1
ATOM 682 C CA . ARG A 1 90 ? 37.808 -3.915 -38.853 1.00 64.25 90 ARG A CA 1
ATOM 683 C C . ARG A 1 90 ? 36.345 -3.803 -39.306 1.00 64.25 90 ARG A C 1
ATOM 685 O O . ARG A 1 90 ? 35.971 -2.788 -39.886 1.00 64.25 90 ARG A O 1
ATOM 6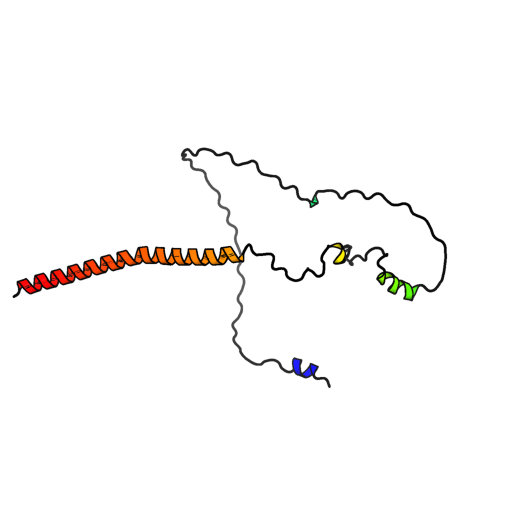92 N N . GLY A 1 91 ? 35.504 -4.806 -39.030 1.00 57.16 91 GLY A N 1
ATOM 693 C CA . GLY A 1 91 ? 34.042 -4.651 -39.052 1.00 57.16 91 GLY A CA 1
ATOM 694 C C . GLY A 1 91 ? 33.386 -4.322 -40.403 1.00 57.16 91 GLY A C 1
ATOM 695 O O . GLY A 1 91 ? 32.300 -3.758 -40.411 1.00 57.16 91 GLY A O 1
ATOM 696 N N . SER A 1 92 ? 34.000 -4.661 -41.541 1.00 55.12 92 SER A N 1
ATOM 697 C CA . SER A 1 92 ? 33.399 -4.461 -42.881 1.00 55.12 92 SER A CA 1
ATOM 698 C C . SER A 1 92 ? 33.072 -5.773 -43.611 1.00 55.12 92 SER A C 1
ATOM 700 O O . SER A 1 92 ? 33.092 -5.828 -44.837 1.00 55.12 92 SER A O 1
ATOM 702 N N . GLY A 1 93 ? 32.783 -6.843 -42.864 1.00 65.44 93 GLY A N 1
ATOM 703 C CA . GLY A 1 93 ? 32.283 -8.112 -43.402 1.00 65.44 93 GLY A CA 1
ATOM 704 C C . GLY A 1 93 ? 30.769 -8.278 -43.194 1.00 65.44 93 GLY A C 1
ATOM 705 O O . GLY A 1 93 ? 30.222 -7.693 -42.253 1.00 65.44 93 GLY A O 1
ATOM 706 N N . PRO A 1 94 ? 30.072 -9.076 -44.029 1.00 63.66 94 PRO A N 1
ATOM 707 C CA . PRO A 1 94 ? 28.691 -9.483 -43.775 1.00 63.66 94 PRO A CA 1
ATOM 708 C C . PRO A 1 94 ? 28.588 -10.077 -42.368 1.00 63.66 94 PRO A C 1
ATOM 710 O O . PRO A 1 94 ? 29.349 -10.981 -42.024 1.00 63.66 94 PRO A O 1
ATOM 713 N N . ARG A 1 95 ? 27.692 -9.534 -41.537 1.00 64.44 95 ARG A N 1
ATOM 714 C CA . ARG A 1 95 ? 27.590 -9.906 -40.119 1.00 64.44 95 ARG A CA 1
ATOM 715 C C . ARG A 1 95 ? 27.456 -11.417 -39.971 1.00 64.44 95 ARG A C 1
ATOM 717 O O . ARG A 1 95 ? 26.609 -12.025 -40.629 1.00 64.44 95 ARG A O 1
ATOM 724 N N . ARG A 1 96 ? 28.278 -12.005 -39.096 1.00 70.50 96 ARG A N 1
ATOM 725 C CA . ARG A 1 96 ? 28.159 -13.420 -38.738 1.00 70.50 96 ARG A CA 1
ATOM 726 C C . ARG A 1 96 ? 26.730 -13.689 -38.257 1.00 70.50 96 ARG A C 1
ATOM 728 O O . ARG A 1 96 ? 26.183 -12.923 -37.463 1.00 70.50 96 ARG A O 1
ATOM 735 N N . LYS A 1 97 ? 26.127 -14.752 -38.782 1.00 78.38 97 LYS A N 1
ATOM 736 C CA . LYS A 1 97 ? 24.859 -15.298 -38.297 1.00 78.38 97 LYS A CA 1
ATOM 737 C C . LYS A 1 97 ? 25.153 -16.479 -37.378 1.00 78.38 97 LYS A C 1
ATOM 739 O O . LYS A 1 97 ? 26.186 -17.126 -37.548 1.00 78.38 97 LYS A O 1
ATOM 744 N N . THR A 1 98 ? 24.274 -16.749 -36.421 1.00 77.25 98 THR A N 1
ATOM 745 C CA . THR A 1 98 ? 24.339 -17.993 -35.635 1.00 77.25 98 THR A CA 1
ATOM 746 C C . THR A 1 98 ? 23.993 -19.207 -36.513 1.00 77.25 98 THR A C 1
ATOM 748 O O . THR A 1 98 ? 23.482 -19.039 -37.623 1.00 77.25 98 THR A O 1
ATOM 751 N N . GLU A 1 99 ? 24.252 -20.431 -36.034 1.00 73.38 99 GLU A N 1
ATOM 752 C CA . GLU A 1 99 ? 23.913 -21.691 -36.738 1.00 73.38 99 GLU A CA 1
ATOM 753 C C . GLU A 1 99 ? 22.410 -21.843 -37.041 1.00 73.38 99 GLU A C 1
ATOM 755 O O . GLU A 1 99 ? 22.003 -22.567 -37.944 1.00 73.38 99 GLU A O 1
ATOM 760 N N . GLU A 1 100 ? 21.594 -21.067 -36.336 1.00 72.88 100 GLU A N 1
ATOM 761 C CA . GLU A 1 100 ? 20.142 -20.980 -36.464 1.00 72.88 100 GLU A CA 1
ATOM 762 C C . GLU A 1 100 ? 19.690 -19.865 -37.433 1.00 72.88 100 GLU A C 1
ATOM 764 O O . GLU A 1 100 ? 18.498 -19.684 -37.674 1.00 72.88 100 GLU A O 1
ATOM 769 N N . GLY A 1 101 ? 20.627 -19.098 -38.005 1.00 79.94 101 GLY A N 1
ATOM 770 C CA . GLY A 1 101 ? 20.352 -18.062 -39.005 1.00 79.94 101 GLY A CA 1
ATOM 771 C C . GLY A 1 101 ? 20.036 -16.665 -38.456 1.00 79.94 101 GLY A C 1
ATOM 772 O O . GLY A 1 101 ? 19.693 -15.777 -39.247 1.00 79.94 101 GLY A O 1
ATOM 773 N N . TRP A 1 102 ? 20.184 -16.425 -37.151 1.00 74.31 102 TRP A N 1
ATOM 774 C CA . TRP A 1 102 ? 19.930 -15.113 -36.545 1.00 74.31 102 TRP A CA 1
ATOM 775 C C . TRP A 1 102 ? 21.079 -14.139 -36.798 1.00 74.31 102 TRP A C 1
ATOM 777 O O . TRP A 1 102 ? 22.252 -14.501 -36.720 1.00 74.31 102 TRP A O 1
ATOM 787 N N . SER A 1 103 ? 20.744 -12.880 -37.082 1.00 74.12 103 SER A N 1
ATOM 788 C CA . SER A 1 103 ? 21.726 -11.797 -37.169 1.00 74.12 103 SER A CA 1
ATOM 789 C C . SER A 1 103 ? 22.311 -11.523 -35.783 1.00 74.12 103 SER A C 1
ATOM 791 O O . SER A 1 103 ? 21.572 -11.161 -34.871 1.00 74.12 103 SER A O 1
ATOM 793 N N . ILE A 1 104 ? 23.629 -11.663 -35.627 1.00 74.88 104 ILE A N 1
ATOM 794 C CA . ILE A 1 104 ? 24.320 -11.283 -34.391 1.00 74.88 104 ILE A CA 1
ATOM 795 C C . ILE A 1 104 ? 24.498 -9.761 -34.417 1.00 74.88 104 ILE A C 1
ATOM 797 O O . ILE A 1 104 ? 25.182 -9.221 -35.293 1.00 74.88 104 ILE A O 1
ATOM 801 N N . TYR A 1 105 ? 23.842 -9.070 -33.489 1.00 74.38 105 TYR A N 1
ATOM 802 C CA . TYR A 1 105 ? 23.974 -7.627 -33.304 1.00 74.38 105 TYR A CA 1
ATOM 803 C C . TYR A 1 105 ? 24.966 -7.344 -32.178 1.00 74.38 105 TYR A C 1
ATOM 805 O O . TYR A 1 105 ? 24.971 -8.045 -31.167 1.00 74.38 105 TYR A O 1
ATOM 813 N N . LYS A 1 106 ? 25.808 -6.326 -32.363 1.00 75.69 106 LYS A N 1
ATOM 814 C CA . LYS A 1 106 ? 26.695 -5.834 -31.301 1.00 75.69 106 LYS A CA 1
ATOM 815 C C . LYS A 1 106 ? 25.939 -4.843 -30.411 1.00 75.69 106 LYS A C 1
ATOM 817 O O . LYS A 1 106 ? 24.976 -4.225 -30.863 1.00 75.69 106 LYS A O 1
ATOM 822 N N . GLU A 1 107 ? 26.393 -4.681 -29.174 1.00 67.81 107 GLU A N 1
ATOM 823 C CA . GLU A 1 107 ? 25.804 -3.784 -28.162 1.00 67.81 107 GLU A CA 1
ATOM 824 C C . GLU A 1 107 ? 25.681 -2.337 -28.672 1.00 67.81 107 GLU A C 1
ATOM 826 O O . GLU A 1 107 ? 24.613 -1.729 -28.557 1.00 67.81 107 GLU A O 1
ATOM 831 N N . ASP A 1 108 ? 26.703 -1.864 -29.398 1.00 66.50 108 ASP A N 1
ATOM 832 C CA . ASP A 1 108 ? 26.745 -0.552 -30.064 1.00 66.50 108 ASP A CA 1
ATOM 833 C C . ASP A 1 108 ? 25.554 -0.295 -31.003 1.00 66.50 108 ASP A C 1
ATOM 835 O O . ASP A 1 108 ? 25.136 0.841 -31.220 1.00 66.50 108 ASP A O 1
ATOM 839 N N . GLU A 1 109 ? 24.996 -1.351 -31.596 1.00 72.69 109 GLU A N 1
ATOM 840 C CA . GLU A 1 109 ? 23.933 -1.259 -32.598 1.00 72.69 109 GLU A CA 1
ATOM 841 C C . GLU A 1 109 ? 22.537 -1.375 -31.987 1.00 72.69 109 GLU A C 1
ATOM 843 O O . GLU A 1 109 ? 21.571 -0.894 -32.581 1.00 72.69 109 GLU A O 1
ATOM 848 N N . LEU A 1 110 ? 22.429 -1.998 -30.809 1.00 72.12 110 LEU A N 1
ATOM 849 C CA . LEU A 1 110 ? 21.212 -1.967 -29.996 1.00 72.12 110 LEU A CA 1
ATOM 850 C C . LEU A 1 110 ? 21.105 -0.672 -29.179 1.00 72.12 110 LEU A C 1
ATOM 852 O O . LEU A 1 110 ? 20.081 -0.446 -28.538 1.00 72.12 110 LEU A O 1
ATOM 856 N N . GLY A 1 111 ? 22.137 0.179 -29.209 1.00 71.44 111 GLY A N 1
ATOM 857 C CA . GLY A 1 111 ? 22.205 1.378 -28.378 1.00 71.44 111 GLY A CA 1
ATOM 858 C C . GLY A 1 111 ? 22.373 1.051 -26.894 1.00 71.44 111 GLY A C 1
ATOM 859 O O . GLY A 1 111 ? 22.026 1.872 -26.047 1.00 71.44 111 GLY A O 1
ATOM 860 N N . ILE A 1 112 ? 22.875 -0.145 -26.576 1.00 72.38 112 ILE A N 1
ATOM 861 C CA . ILE A 1 112 ? 23.201 -0.554 -25.212 1.00 72.38 112 ILE A CA 1
ATOM 862 C C . ILE A 1 112 ? 24.630 -0.072 -24.970 1.00 72.38 112 ILE A C 1
ATOM 864 O O . ILE A 1 112 ? 25.588 -0.758 -25.304 1.00 72.38 112 ILE A O 1
ATOM 868 N N . GLY A 1 113 ? 24.770 1.163 -24.493 1.00 74.94 113 GLY A N 1
ATOM 869 C CA . GLY A 1 113 ? 26.063 1.677 -24.043 1.00 74.94 113 GLY A CA 1
ATOM 870 C C . GLY A 1 113 ? 26.450 1.114 -22.672 1.00 74.94 113 GLY A C 1
ATOM 871 O O . GLY A 1 113 ? 25.628 0.504 -21.989 1.00 74.94 113 GLY A O 1
ATOM 872 N N . ASP A 1 114 ? 27.670 1.420 -22.227 1.00 68.44 114 ASP A N 1
ATOM 873 C CA . ASP A 1 114 ? 28.196 1.090 -20.884 1.00 68.44 114 ASP A CA 1
ATOM 874 C C . ASP A 1 114 ? 27.355 1.657 -19.718 1.00 68.44 114 ASP A C 1
ATOM 876 O O . ASP A 1 114 ? 27.561 1.313 -18.557 1.00 68.44 114 ASP A O 1
ATOM 880 N N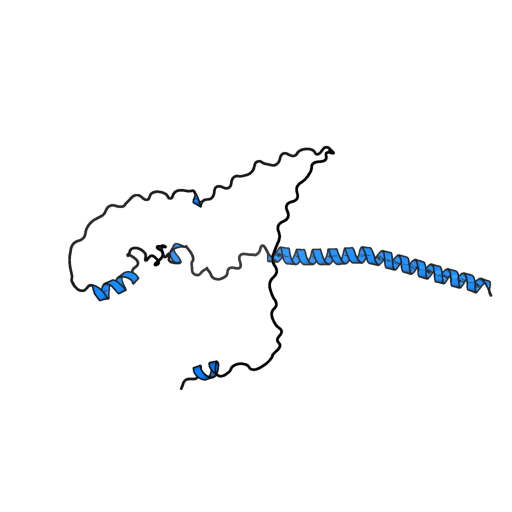 . ASP A 1 115 ? 26.358 2.491 -20.021 1.00 66.94 115 ASP A N 1
ATOM 881 C CA . ASP A 1 115 ? 25.336 2.973 -19.085 1.00 66.94 115 ASP A CA 1
ATOM 882 C C . ASP A 1 115 ? 24.298 1.884 -18.715 1.00 66.94 115 ASP A C 1
ATOM 884 O O . ASP A 1 115 ? 23.375 2.107 -17.930 1.00 66.94 115 ASP A O 1
ATOM 888 N N . GLY A 1 116 ? 24.452 0.663 -19.246 1.00 60.91 116 GLY A N 1
ATOM 889 C CA . GLY A 1 116 ? 23.667 -0.534 -18.914 1.00 60.91 116 GLY A CA 1
ATOM 890 C C . GLY A 1 116 ? 23.856 -1.070 -17.485 1.00 60.91 116 GLY A C 1
ATOM 891 O O . GLY A 1 116 ? 23.445 -2.193 -17.191 1.00 60.91 116 GLY A O 1
ATOM 892 N N . GLY A 1 117 ? 24.457 -0.283 -16.591 1.00 65.81 117 GLY A N 1
ATOM 893 C CA . GLY A 1 117 ? 24.737 -0.617 -15.200 1.00 65.81 117 GLY A CA 1
ATOM 894 C C . GLY A 1 117 ? 24.128 0.383 -14.219 1.00 65.81 117 GLY A C 1
ATOM 895 O O . GLY A 1 117 ? 24.841 1.147 -13.584 1.00 65.81 117 GLY A O 1
ATOM 896 N N . GLY A 1 118 ? 22.810 0.329 -14.020 1.00 60.88 118 GLY A N 1
ATOM 897 C CA . GLY A 1 118 ? 22.227 0.716 -12.733 1.00 60.88 118 GLY A CA 1
ATOM 898 C C . GLY A 1 118 ? 22.041 2.209 -12.462 1.00 60.88 118 GLY A C 1
ATOM 899 O O . GLY A 1 118 ? 22.368 2.682 -11.377 1.00 60.88 118 GLY A O 1
ATOM 900 N N . VAL A 1 119 ? 21.348 2.928 -13.344 1.00 56.84 119 VAL A N 1
ATOM 901 C CA . VAL A 1 119 ? 20.467 3.987 -12.838 1.00 56.84 119 VAL A CA 1
ATOM 902 C C . VAL A 1 119 ? 19.200 3.292 -12.352 1.00 56.84 119 VAL A C 1
ATOM 904 O O . VAL A 1 119 ? 18.387 2.833 -13.154 1.00 56.84 119 VAL A O 1
ATOM 907 N N . LEU A 1 120 ? 19.027 3.194 -11.029 1.00 61.38 120 LEU A N 1
ATOM 908 C CA . LEU A 1 120 ? 17.730 2.927 -10.401 1.00 61.38 120 LEU A CA 1
ATOM 909 C C . LEU A 1 120 ? 16.780 4.075 -10.774 1.00 61.38 120 LEU A C 1
ATOM 911 O O . LEU A 1 120 ? 16.504 4.968 -9.974 1.00 61.38 120 LEU A O 1
ATOM 915 N N . HIS A 1 121 ? 16.294 4.082 -12.012 1.00 53.72 121 HIS A N 1
ATOM 916 C CA . HIS A 1 121 ? 15.327 5.039 -12.520 1.00 53.72 121 HIS A CA 1
ATOM 917 C C . HIS A 1 121 ? 13.955 4.689 -11.949 1.00 53.72 121 HIS A C 1
ATOM 919 O O . HIS A 1 121 ? 13.038 4.388 -12.689 1.00 53.72 121 HIS A O 1
ATOM 925 N N . MET A 1 122 ? 13.809 4.659 -10.627 1.00 58.44 122 MET A N 1
ATOM 926 C CA . MET A 1 122 ? 12.512 4.534 -9.970 1.00 58.44 122 MET A CA 1
ATOM 927 C C . MET A 1 122 ? 12.443 5.431 -8.729 1.00 58.44 122 MET A C 1
ATOM 929 O O . MET A 1 122 ? 12.299 4.931 -7.614 1.00 58.44 122 MET A O 1
ATOM 933 N N . PRO A 1 123 ? 12.440 6.770 -8.889 1.00 55.47 123 PRO A N 1
ATOM 934 C CA . PRO A 1 123 ? 11.933 7.651 -7.838 1.00 55.47 123 PRO A CA 1
ATOM 935 C C . PRO A 1 123 ? 10.410 7.494 -7.623 1.00 55.47 123 PRO A C 1
ATOM 937 O O . PRO A 1 123 ? 9.867 8.055 -6.678 1.00 55.47 123 PRO A O 1
ATOM 940 N N . PHE A 1 124 ? 9.705 6.725 -8.466 1.00 54.38 124 PHE A N 1
ATOM 941 C CA . PHE A 1 124 ? 8.242 6.621 -8.436 1.00 54.38 124 PHE A CA 1
ATOM 942 C C . PHE A 1 124 ? 7.679 5.464 -7.589 1.00 54.38 124 PHE A C 1
ATOM 944 O O . PHE A 1 124 ? 6.500 5.488 -7.256 1.00 54.38 124 PHE A O 1
ATOM 951 N N . PHE A 1 125 ? 8.488 4.471 -7.191 1.00 54.72 125 PHE A N 1
ATOM 952 C CA . PHE A 1 125 ? 7.995 3.313 -6.416 1.00 54.72 125 PHE A CA 1
ATOM 953 C C . PHE A 1 125 ? 8.392 3.309 -4.934 1.00 54.72 125 PHE A C 1
ATOM 955 O O . PHE A 1 125 ? 7.744 2.629 -4.142 1.00 54.72 125 PHE A O 1
ATOM 962 N N . SER A 1 126 ? 9.401 4.078 -4.517 1.00 55.09 126 SER A N 1
ATOM 963 C CA . SER A 1 126 ? 9.867 4.076 -3.120 1.00 55.09 126 SER A CA 1
ATOM 964 C C . SER A 1 126 ? 9.065 5.014 -2.206 1.00 55.09 126 SER A C 1
ATOM 966 O O . SER A 1 126 ? 8.713 4.639 -1.088 1.00 55.09 126 SER A O 1
ATOM 968 N N . LEU A 1 127 ? 8.706 6.205 -2.690 1.00 58.66 127 LEU A N 1
ATOM 969 C CA . LEU A 1 127 ? 7.899 7.189 -1.957 1.00 58.66 127 LEU A CA 1
ATOM 970 C C . LEU A 1 127 ? 6.452 6.741 -1.653 1.00 58.66 127 LEU A C 1
ATOM 972 O O . LEU A 1 127 ? 6.026 6.918 -0.507 1.00 58.66 127 LEU A O 1
ATOM 976 N N . PRO A 1 128 ? 5.681 6.128 -2.582 1.00 66.12 128 PRO A N 1
ATOM 977 C CA . PRO A 1 128 ? 4.328 5.680 -2.252 1.00 66.12 128 PRO A CA 1
ATOM 978 C C . PRO A 1 128 ? 4.328 4.511 -1.265 1.00 66.12 128 PRO A C 1
ATOM 980 O O . PRO A 1 128 ? 3.392 4.392 -0.483 1.00 66.12 128 PRO A O 1
ATOM 983 N N . HIS A 1 129 ? 5.379 3.687 -1.230 1.00 67.25 129 HIS A N 1
ATOM 984 C CA . HIS A 1 129 ? 5.411 2.516 -0.357 1.00 67.25 129 HIS A CA 1
ATOM 985 C C . HIS A 1 129 ? 5.530 2.893 1.128 1.00 67.25 129 HIS A C 1
ATOM 987 O O . HIS A 1 129 ? 4.892 2.267 1.973 1.00 67.25 129 HIS A O 1
ATOM 993 N N . VAL A 1 130 ? 6.303 3.931 1.466 1.00 73.06 130 VAL A N 1
ATOM 994 C CA . VAL A 1 130 ? 6.454 4.392 2.861 1.00 73.06 130 VAL A CA 1
ATOM 995 C C . VAL A 1 130 ? 5.182 5.081 3.364 1.00 73.06 130 VAL A C 1
ATOM 997 O O . VAL A 1 130 ? 4.750 4.858 4.494 1.00 73.06 130 VAL A O 1
ATOM 1000 N N . LEU A 1 131 ? 4.532 5.888 2.521 1.00 81.62 131 LEU A N 1
ATOM 1001 C CA . LEU A 1 131 ? 3.255 6.512 2.879 1.00 81.62 131 LEU A CA 1
ATOM 1002 C C . LEU A 1 131 ? 2.133 5.472 2.984 1.00 81.62 131 LEU A C 1
ATOM 1004 O O . LEU A 1 131 ? 1.297 5.548 3.884 1.00 81.62 131 LEU A O 1
ATOM 1008 N N . GLN A 1 132 ? 2.142 4.464 2.112 1.00 83.69 132 GLN A N 1
ATOM 1009 C CA . GLN A 1 132 ? 1.164 3.383 2.127 1.00 83.69 132 GLN A CA 1
ATOM 1010 C C . GLN A 1 132 ? 1.277 2.514 3.385 1.00 83.69 132 GLN A C 1
ATOM 1012 O O . GLN A 1 132 ? 0.248 2.189 3.978 1.00 83.69 132 GLN A O 1
ATOM 1017 N N . THR A 1 133 ? 2.488 2.175 3.840 1.00 88.88 133 THR A N 1
ATOM 1018 C CA . THR A 1 133 ? 2.654 1.430 5.099 1.00 88.88 133 THR A CA 1
ATOM 1019 C C . THR A 1 133 ? 2.193 2.255 6.297 1.00 88.88 133 THR A C 1
ATOM 1021 O O . THR A 1 133 ? 1.485 1.726 7.152 1.00 88.88 133 THR A O 1
ATOM 1024 N N . HIS A 1 134 ? 2.508 3.552 6.339 1.00 90.75 134 HIS A N 1
ATOM 1025 C CA . HIS A 1 134 ? 2.077 4.426 7.430 1.00 90.75 134 HIS A CA 1
ATOM 1026 C C . HIS A 1 134 ? 0.547 4.554 7.504 1.00 90.75 134 HIS A C 1
ATOM 1028 O O . HIS A 1 134 ? -0.039 4.417 8.580 1.00 90.75 134 HIS A O 1
ATOM 1034 N N . LEU A 1 135 ? -0.121 4.756 6.363 1.00 92.69 135 LEU A N 1
ATOM 1035 C CA . LEU A 1 135 ? -1.586 4.806 6.300 1.00 92.69 135 LEU A CA 1
ATOM 1036 C C . LEU A 1 135 ? -2.222 3.473 6.709 1.00 92.69 135 LEU A C 1
ATOM 1038 O O . LEU A 1 135 ? -3.221 3.471 7.427 1.00 92.69 135 LEU A O 1
ATOM 1042 N N . PHE A 1 136 ? -1.634 2.345 6.304 1.00 94.81 136 PHE A N 1
ATOM 1043 C CA . PHE A 1 136 ? -2.128 1.019 6.672 1.00 94.81 136 PHE A CA 1
ATOM 1044 C C . PHE A 1 136 ? -2.005 0.754 8.179 1.00 94.81 136 PHE A C 1
ATOM 1046 O O . PHE A 1 136 ? -2.959 0.289 8.804 1.00 94.81 136 PHE A O 1
ATOM 1053 N N . VAL A 1 137 ? -0.874 1.120 8.791 1.00 96.56 137 VAL A N 1
ATOM 1054 C CA . VAL A 1 137 ? -0.686 1.023 10.247 1.00 96.56 137 VAL A CA 1
ATOM 1055 C C . VAL A 1 137 ? -1.686 1.917 10.979 1.00 96.56 137 VAL A C 1
ATOM 1057 O O . VAL A 1 137 ? -2.359 1.454 11.900 1.00 96.56 137 VAL A O 1
ATOM 1060 N N . HIS A 1 138 ? -1.849 3.169 10.546 1.00 96.00 138 HIS A N 1
ATOM 1061 C CA . HIS A 1 138 ? -2.794 4.095 11.170 1.00 96.00 138 HIS A CA 1
ATOM 1062 C C . HIS A 1 138 ? -4.247 3.601 11.061 1.00 96.00 138 HIS A C 1
ATOM 1064 O O . HIS A 1 138 ? -5.018 3.710 12.019 1.00 96.00 138 HIS A O 1
ATOM 1070 N N . LEU A 1 139 ? -4.622 3.014 9.919 1.00 97.06 139 LEU A N 1
ATOM 1071 C CA . LEU A 1 139 ? -5.932 2.398 9.719 1.00 97.06 139 LEU A CA 1
ATOM 1072 C C . LEU A 1 139 ? -6.165 1.246 10.706 1.00 97.06 139 LEU A C 1
ATOM 1074 O O . LEU A 1 139 ? -7.215 1.208 11.345 1.00 97.06 139 LEU A O 1
ATOM 1078 N N . ILE A 1 140 ? -5.188 0.347 10.874 1.00 97.62 140 ILE A N 1
ATOM 1079 C CA . ILE A 1 140 ? -5.288 -0.775 11.822 1.00 97.62 140 ILE A CA 1
ATOM 1080 C C . ILE A 1 140 ? -5.427 -0.262 13.254 1.00 97.62 140 ILE A C 1
ATOM 1082 O O . ILE A 1 140 ? -6.326 -0.700 13.969 1.00 97.62 140 ILE A O 1
ATOM 1086 N N . VAL A 1 141 ? -4.582 0.684 13.672 1.00 98.12 141 VAL A N 1
ATOM 1087 C CA . VAL A 1 141 ? -4.636 1.259 15.026 1.00 98.12 141 VAL A CA 1
ATOM 1088 C C . VAL A 1 141 ? -6.000 1.897 15.288 1.00 98.12 141 VAL A C 1
ATOM 1090 O O . VAL A 1 141 ? -6.597 1.670 16.340 1.00 98.12 141 VAL A O 1
ATOM 1093 N N . THR A 1 142 ? -6.532 2.638 14.314 1.00 97.75 142 THR A N 1
ATOM 1094 C CA . THR A 1 142 ? -7.850 3.277 14.429 1.00 97.75 142 THR A CA 1
ATOM 1095 C C . THR A 1 142 ? -8.968 2.236 14.513 1.00 97.75 142 THR A C 1
ATOM 1097 O O . THR A 1 142 ? -9.825 2.329 15.391 1.00 97.75 142 THR A O 1
ATOM 1100 N N . ALA A 1 143 ? -8.941 1.216 13.651 1.00 97.75 143 ALA A N 1
ATOM 1101 C CA . ALA A 1 143 ? -9.935 0.147 13.644 1.00 97.75 143 ALA A CA 1
ATOM 1102 C C . ALA A 1 143 ? -9.932 -0.631 14.970 1.00 97.75 143 ALA A C 1
ATOM 1104 O O . ALA A 1 143 ? -10.980 -0.792 15.595 1.00 97.75 143 ALA A O 1
ATOM 1105 N N . VAL A 1 144 ? -8.756 -1.037 15.454 1.00 97.88 144 VAL A N 1
ATOM 1106 C CA . VAL A 1 144 ? -8.606 -1.763 16.723 1.00 97.88 144 VAL A CA 1
ATOM 1107 C C . VAL A 1 144 ? -9.047 -0.899 17.907 1.00 97.88 144 VAL A C 1
ATOM 1109 O O . VAL A 1 144 ? -9.813 -1.367 18.748 1.00 97.88 144 VAL A O 1
ATOM 1112 N N . SER A 1 145 ? -8.643 0.373 17.949 1.00 96.38 145 SER A N 1
ATOM 1113 C CA . SER A 1 145 ? -9.067 1.313 18.994 1.00 96.38 145 SER A CA 1
ATOM 1114 C C . SER A 1 145 ? -10.590 1.493 19.015 1.00 96.38 145 SER A C 1
ATOM 1116 O O . SER A 1 145 ? -11.209 1.408 20.076 1.00 96.38 145 SER A O 1
ATOM 1118 N N . SER A 1 146 ? -11.222 1.629 17.843 1.00 96.56 146 SER A N 1
ATOM 1119 C CA . SER A 1 146 ? -12.678 1.799 17.732 1.00 96.56 146 SER A CA 1
ATOM 1120 C C . SER A 1 146 ? -13.483 0.601 18.249 1.00 96.56 146 SER A C 1
ATOM 1122 O O . SER A 1 146 ? -14.609 0.780 18.704 1.00 96.56 146 SER A O 1
ATOM 1124 N N . VAL A 1 147 ? -12.905 -0.604 18.226 1.00 96.31 147 VAL A N 1
ATOM 1125 C CA . VAL A 1 147 ? -13.542 -1.829 18.732 1.00 96.31 147 VAL A CA 1
ATOM 1126 C C . VAL A 1 147 ? -13.241 -2.038 20.217 1.00 96.31 147 VAL A C 1
ATOM 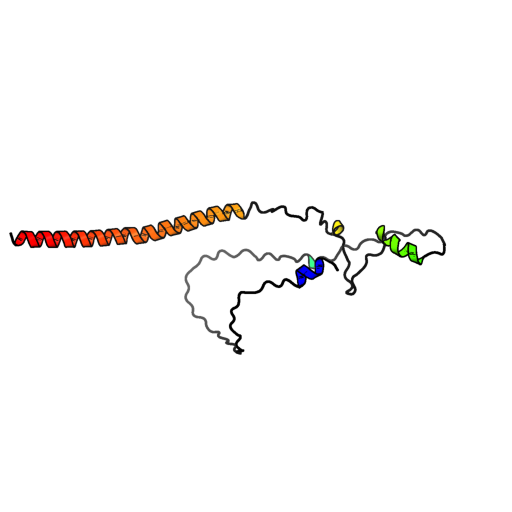1128 O O . VAL A 1 147 ? -14.131 -2.410 20.982 1.00 96.31 147 VAL A O 1
ATOM 1131 N N . LEU A 1 148 ? -12.004 -1.783 20.649 1.00 96.31 148 LEU A N 1
ATOM 1132 C CA . LEU A 1 148 ? -11.584 -2.045 22.026 1.00 96.31 148 LEU A CA 1
ATOM 1133 C C . LEU A 1 148 ? -12.120 -1.006 23.015 1.00 96.31 148 LEU A C 1
ATOM 1135 O O . LEU A 1 148 ? -12.606 -1.386 24.078 1.00 96.31 148 LEU A O 1
ATOM 1139 N N . VAL A 1 149 ? -12.079 0.288 22.685 1.00 96.12 149 VAL A N 1
ATOM 1140 C CA . VAL A 1 149 ? -12.522 1.360 23.595 1.00 96.12 149 VAL A CA 1
ATOM 1141 C C . VAL A 1 149 ? -13.962 1.168 24.100 1.00 96.12 149 VAL A C 1
ATOM 1143 O O . VAL A 1 149 ? -14.151 1.193 25.318 1.00 96.12 149 VAL A O 1
ATOM 1146 N N . PRO A 1 150 ? -14.984 0.923 23.253 1.00 95.00 150 PRO A N 1
ATOM 1147 C CA . PRO A 1 150 ? -16.343 0.707 23.751 1.00 95.00 150 PRO A CA 1
ATOM 1148 C C . PRO A 1 150 ? -16.470 -0.584 24.567 1.00 95.00 150 PRO A C 1
ATOM 1150 O O . PRO A 1 150 ? -17.242 -0.621 25.523 1.00 95.00 150 PRO A O 1
ATOM 1153 N N . PHE A 1 151 ? -15.695 -1.624 24.246 1.00 94.38 151 PHE A N 1
ATOM 1154 C CA . PHE A 1 151 ? -15.686 -2.871 25.012 1.00 94.38 151 PHE A CA 1
ATOM 1155 C C . PHE A 1 151 ? -15.131 -2.665 26.430 1.00 94.38 151 PHE A C 1
ATOM 1157 O O . PHE A 1 151 ? -15.732 -3.100 27.417 1.00 94.38 151 PHE A O 1
ATOM 1164 N N . PHE A 1 152 ? -14.027 -1.926 26.556 1.00 95.19 152 PHE A N 1
ATOM 1165 C CA . PHE A 1 152 ? -13.482 -1.537 27.857 1.00 95.19 152 PHE A CA 1
ATOM 1166 C C . PHE A 1 152 ? -14.451 -0.642 28.633 1.00 95.19 152 PHE A C 1
ATOM 1168 O O . PHE A 1 152 ? -14.656 -0.844 29.827 1.00 95.19 152 PHE A O 1
ATOM 1175 N N . TRP A 1 153 ? -15.109 0.305 27.966 1.00 96.44 153 TRP A N 1
ATOM 1176 C CA . TRP A 1 153 ? -16.072 1.180 28.632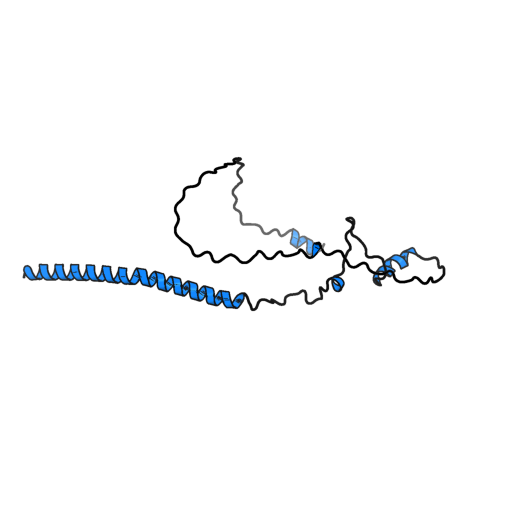 1.00 96.44 153 TRP A CA 1
ATOM 1177 C C . TRP A 1 153 ? -17.292 0.405 29.154 1.00 96.44 153 TRP A C 1
ATOM 1179 O O . TRP A 1 153 ? -17.718 0.599 30.293 1.00 96.44 153 TRP A O 1
ATOM 1189 N N . LEU A 1 154 ? -17.806 -0.544 28.367 1.00 95.75 154 LEU A N 1
ATOM 1190 C CA . LEU A 1 154 ? -18.951 -1.370 28.748 1.00 95.75 154 LEU A CA 1
ATOM 1191 C C . LEU A 1 154 ? -18.634 -2.305 29.923 1.00 95.75 154 LEU A C 1
ATOM 1193 O O . LEU A 1 154 ? -19.436 -2.423 30.852 1.00 95.75 154 LEU A O 1
ATOM 1197 N N . THR A 1 155 ? -17.459 -2.937 29.912 1.00 94.31 155 THR A N 1
ATOM 1198 C CA . THR A 1 155 ? -17.013 -3.790 31.026 1.00 94.31 155 THR A CA 1
ATOM 1199 C C . THR A 1 155 ? -16.812 -2.972 32.301 1.00 94.31 155 THR A C 1
ATOM 1201 O O . THR A 1 155 ? -17.270 -3.385 33.366 1.00 94.31 155 THR A O 1
ATOM 1204 N N . HIS A 1 156 ? -16.238 -1.771 32.201 1.00 95.44 156 HIS A N 1
ATOM 1205 C CA . HIS A 1 156 ? -16.060 -0.888 33.352 1.00 95.44 156 HIS A CA 1
ATOM 1206 C C . HIS A 1 156 ? -17.400 -0.433 33.952 1.00 95.44 156 HIS A C 1
ATOM 1208 O O . HIS A 1 156 ? -17.552 -0.409 35.173 1.00 95.44 156 HIS A O 1
ATOM 1214 N N . ILE A 1 157 ? -18.403 -0.138 33.116 1.00 96.19 157 ILE A N 1
ATOM 1215 C CA . ILE A 1 157 ? -19.761 0.195 33.577 1.00 96.19 157 ILE A CA 1
ATOM 1216 C C . ILE A 1 157 ? -20.415 -0.994 34.285 1.00 96.19 157 ILE A C 1
ATOM 1218 O O . ILE A 1 157 ? -21.036 -0.807 35.334 1.00 96.19 157 ILE A O 1
ATOM 1222 N N . GLN A 1 158 ? -20.282 -2.213 33.752 1.00 94.38 158 GLN A N 1
ATOM 1223 C CA . GLN A 1 158 ? -20.835 -3.401 34.407 1.00 94.38 158 GLN A CA 1
ATOM 1224 C C . GLN A 1 158 ? -20.192 -3.653 35.771 1.00 94.38 158 GLN A C 1
ATOM 1226 O O . GLN A 1 158 ? -20.914 -3.851 36.748 1.00 94.38 158 GLN A O 1
ATOM 1231 N N . VAL A 1 159 ? -18.862 -3.571 35.860 1.00 96.25 159 VAL A N 1
ATOM 1232 C CA . VAL A 1 159 ? -18.138 -3.718 37.131 1.00 96.25 159 VAL A CA 1
ATOM 1233 C C . VAL A 1 159 ? -18.581 -2.648 38.125 1.00 96.25 159 VAL A C 1
ATOM 1235 O O . VAL A 1 159 ? -18.904 -2.972 39.267 1.00 96.25 159 VAL A O 1
ATOM 1238 N N . PHE A 1 160 ? -18.685 -1.390 37.691 1.00 96.00 160 PHE A N 1
ATOM 1239 C CA . PHE A 1 160 ? -19.125 -0.297 38.558 1.00 96.00 160 PHE A CA 1
ATOM 1240 C C . PHE A 1 160 ? -20.547 -0.521 39.091 1.00 96.00 160 PHE A C 1
ATOM 1242 O O . PHE A 1 160 ? -20.814 -0.317 40.276 1.00 96.00 160 PHE A O 1
ATOM 1249 N N . LYS A 1 161 ? -21.456 -1.016 38.242 1.00 95.50 161 LYS A N 1
ATOM 1250 C CA . LYS A 1 161 ? -22.832 -1.338 38.634 1.00 95.50 161 LYS A CA 1
ATOM 1251 C C . LYS A 1 161 ? -22.884 -2.503 39.630 1.00 95.50 161 LYS A C 1
ATOM 1253 O O . LYS A 1 161 ? -23.614 -2.414 40.614 1.00 95.50 161 LYS A O 1
ATOM 1258 N N . SER A 1 162 ? -22.075 -3.546 39.431 1.00 95.38 162 SER A N 1
ATOM 1259 C CA . SER A 1 162 ? -21.953 -4.664 40.378 1.00 95.38 162 SER A CA 1
ATOM 1260 C C . SER A 1 162 ? -21.406 -4.225 41.737 1.00 95.38 162 SER A C 1
ATOM 1262 O O . SER A 1 162 ? -21.967 -4.611 42.762 1.00 95.38 162 SER A O 1
ATOM 1264 N N . VAL A 1 163 ? -20.366 -3.385 41.764 1.00 96.56 163 VAL A N 1
ATOM 1265 C CA . VAL A 1 163 ? -19.794 -2.855 43.015 1.00 96.56 163 VAL A CA 1
ATOM 1266 C C . VAL A 1 163 ? -20.811 -1.985 43.752 1.00 96.56 163 VAL A C 1
ATOM 1268 O O . VAL A 1 163 ? -20.992 -2.142 44.957 1.00 96.56 163 VAL A O 1
ATOM 1271 N N . HIS A 1 164 ? -21.533 -1.119 43.037 1.00 96.06 164 HIS A N 1
ATOM 1272 C CA . HIS A 1 164 ? -22.557 -0.270 43.644 1.00 96.06 164 HIS A CA 1
ATOM 1273 C C . HIS A 1 164 ? -23.738 -1.084 44.200 1.00 96.06 164 HIS A C 1
ATOM 1275 O O . HIS A 1 164 ? -24.221 -0.798 45.295 1.00 96.06 164 HIS A O 1
ATOM 1281 N N . CYS A 1 165 ? -24.189 -2.126 43.491 1.00 95.31 165 CYS A N 1
ATOM 1282 C CA . CYS A 1 165 ? -25.209 -3.046 44.002 1.00 95.31 165 CYS A CA 1
ATOM 1283 C C . CYS A 1 165 ? -24.735 -3.788 45.257 1.00 95.31 165 CYS A C 1
ATOM 1285 O O . CYS A 1 165 ? -25.496 -3.887 46.217 1.00 95.31 165 CYS A O 1
ATOM 1287 N N . PHE A 1 166 ? -23.489 -4.270 45.275 1.00 95.56 166 PHE A N 1
ATOM 1288 C CA . PHE A 1 166 ? -22.919 -4.944 46.442 1.00 95.56 166 PHE A CA 1
ATOM 1289 C C . PHE A 1 166 ? -22.834 -4.008 47.653 1.00 95.56 166 PHE A C 1
ATOM 1291 O O . PHE A 1 166 ? -23.241 -4.380 48.751 1.00 95.56 166 PHE A O 1
ATOM 1298 N N . PHE A 1 167 ? -22.379 -2.771 47.443 1.00 96.25 167 PHE A N 1
ATOM 1299 C CA . PHE A 1 167 ? -22.298 -1.766 48.501 1.00 96.25 167 PHE A CA 1
ATOM 1300 C C . PHE A 1 167 ? -23.688 -1.392 49.038 1.00 96.25 167 PHE A C 1
ATOM 1302 O O . PHE A 1 167 ? -23.903 -1.392 50.245 1.00 96.25 167 PHE A O 1
ATOM 1309 N N . SER A 1 168 ? -24.664 -1.163 48.152 1.00 95.06 168 SER A N 1
ATOM 1310 C CA . SER A 1 168 ? -26.049 -0.874 48.549 1.00 95.06 168 SER A CA 1
ATOM 1311 C C . SER A 1 168 ? -26.695 -2.026 49.326 1.00 95.06 168 SER A C 1
ATOM 1313 O O . SER A 1 168 ? -27.459 -1.782 50.259 1.00 95.06 168 SER A O 1
ATOM 1315 N N . TRP A 1 169 ? -26.401 -3.274 48.951 1.00 97.06 169 TRP A N 1
ATOM 1316 C CA . TRP A 1 169 ? -26.870 -4.455 49.673 1.00 97.06 169 TRP A CA 1
ATOM 1317 C C . TRP A 1 169 ? -26.223 -4.554 51.059 1.00 97.06 169 TRP A C 1
ATOM 1319 O O . TRP A 1 169 ? -26.934 -4.731 52.043 1.00 97.06 169 TRP A O 1
ATOM 1329 N N . ALA A 1 170 ? -24.906 -4.347 51.159 1.00 96.25 170 ALA A N 1
ATOM 1330 C CA . ALA A 1 170 ? -24.179 -4.379 52.428 1.00 96.25 170 ALA A CA 1
ATOM 1331 C C . ALA A 1 170 ? -24.662 -3.305 53.422 1.00 96.25 170 ALA A C 1
ATOM 1333 O O . ALA A 1 170 ? -24.808 -3.601 54.605 1.00 96.25 170 ALA A O 1
ATOM 1334 N N . LEU A 1 171 ? -24.974 -2.088 52.953 1.00 95.94 171 LEU A N 1
ATOM 1335 C CA . LEU A 1 171 ? -25.535 -1.033 53.811 1.00 95.94 171 LEU A CA 1
ATOM 1336 C C . LEU A 1 171 ? -26.923 -1.367 54.365 1.00 95.94 171 LEU A C 1
ATOM 1338 O O . LEU A 1 171 ? -27.299 -0.812 55.386 1.00 95.94 171 LEU A O 1
ATOM 1342 N N . SER A 1 172 ? -27.686 -2.250 53.718 1.00 96.00 172 SER A N 1
ATOM 1343 C CA . SER A 1 172 ? -29.018 -2.639 54.207 1.00 96.00 172 SER A CA 1
ATOM 1344 C C . SER A 1 172 ? -28.963 -3.625 55.385 1.00 96.00 172 SER A C 1
ATOM 1346 O O . SER A 1 172 ? -30.001 -3.930 55.965 1.00 96.00 172 SER A O 1
ATOM 1348 N N . PHE A 1 173 ? -27.776 -4.151 55.713 1.00 93.12 173 PHE A N 1
ATOM 1349 C CA . PHE A 1 173 ? -27.543 -5.088 56.820 1.00 93.12 173 PHE A CA 1
ATOM 1350 C C . PHE A 1 173 ? -26.876 -4.446 58.046 1.00 93.12 173 PHE A C 1
ATOM 1352 O O . PHE A 1 173 ? -26.696 -5.137 59.051 1.00 93.12 173 PHE A O 1
ATOM 1359 N N . LEU A 1 174 ? -26.498 -3.166 57.959 1.00 93.00 174 LEU A N 1
ATOM 1360 C CA . LEU A 1 174 ? -25.978 -2.373 59.077 1.00 93.00 174 LEU A CA 1
ATOM 1361 C C . LEU A 1 174 ? -27.111 -1.581 59.737 1.00 93.00 174 LEU A C 1
ATOM 1363 O O . LEU A 1 174 ? -27.102 -1.509 60.984 1.00 93.00 174 LEU A O 1
#

Radius of gyration: 40.27 Å; chains: 1; bounding box: 86×47×119 Å

Sequence (174 aa):
MSEIDDIFAKRPVASTSAIVPLKKKQRTKDKHVPEKSASAPAASSKKRPAPETILDPSTRPPPQKKSKVDKPAIVAGSEKDDTERFKDSRGSGPRRKTEEGWSIYKEDELGIGDDGGGVLHMPFFSLPHVLQTHLFVHLIVTAVSSVLVPFFWLTHIQVFKSVHCFFSWALSFL